Protein AF-A0A2H0L8Y6-F1 (afdb_monomer_lite)

Foldseek 3Di:
DVVVVVVVVVVVVVVVVVVVLVVVLVVLLVVLVVPPDPPLDDPVVVVVVLVVQCPDPDDSVVSVVVVVVSSVVSSVSSPDD

Radius of gyration: 15.86 Å; chains: 1; bounding box: 37×29×42 Å

Secondary structure (DSSP, 8-state):
-HHHHHHHHHHHHHHHHHHHHHHHHHHHHHHHHHH-TT----HHHHHHHHHHHTTSSS-HHHHHHHHHHHHHHHHHHHH--

Sequence (81 aa):
MELNQLRTQIEQLDHQLLTTIEHRFAIAKQIAAIKGKESIYDETREHALLEQWLAHKLDGNFIRALFHLILNESRNLMIRK

pLDDT: mean 87.46, std 10.59, range [52.84, 98.38]

Structure (mmCIF, N/CA/C/O backbone):
data_AF-A0A2H0L8Y6-F1
#
_entry.id   AF-A0A2H0L8Y6-F1
#
loop_
_atom_site.group_PDB
_atom_site.id
_atom_site.type_symbol
_atom_site.label_atom_id
_atom_site.label_alt_id
_atom_site.label_comp_id
_atom_site.label_asym_id
_atom_site.label_entity_id
_atom_site.label_seq_id
_atom_site.pdbx_PDB_ins_code
_atom_site.Cartn_x
_atom_site.Cartn_y
_atom_site.Cartn_z
_atom_site.occupancy
_atom_site.B_iso_or_equiv
_atom_site.auth_seq_id
_atom_site.auth_comp_id
_atom_site.auth_asym_id
_atom_site.auth_atom_id
_atom_site.pdbx_PDB_model_num
ATOM 1 N N . MET A 1 1 ? -20.244 -3.459 23.222 1.00 66.88 1 MET A N 1
ATOM 2 C CA . MET A 1 1 ? -20.843 -4.076 22.019 1.00 66.88 1 MET A CA 1
ATOM 3 C C . MET A 1 1 ? -20.479 -3.272 20.778 1.00 66.88 1 MET A C 1
ATOM 5 O O . MET A 1 1 ? -19.793 -3.811 19.925 1.00 66.88 1 MET A O 1
ATOM 9 N N . GLU A 1 2 ? -20.797 -1.977 20.750 1.00 89.81 2 GLU A N 1
ATOM 10 C CA . GLU A 1 2 ? -20.480 -1.063 19.638 1.00 89.81 2 GLU A CA 1
ATOM 11 C C . GLU A 1 2 ? -18.977 -0.968 19.313 1.00 89.81 2 GLU A C 1
ATOM 13 O O . GLU A 1 2 ? -18.579 -1.148 18.168 1.00 89.81 2 GLU A O 1
ATOM 18 N N . LEU A 1 3 ? -18.115 -0.827 20.330 1.00 95.00 3 LEU A N 1
ATOM 19 C CA . LEU A 1 3 ? -16.657 -0.813 20.135 1.00 95.00 3 LEU A CA 1
ATOM 20 C C . LEU A 1 3 ? -16.130 -2.075 19.433 1.00 95.00 3 LEU A C 1
ATOM 22 O O . LEU A 1 3 ? -15.262 -1.989 18.569 1.00 95.00 3 LEU A O 1
ATOM 26 N N . ASN A 1 4 ? -16.647 -3.251 19.797 1.00 96.06 4 ASN A N 1
ATOM 27 C CA . ASN A 1 4 ? -16.198 -4.507 19.195 1.00 96.06 4 ASN A CA 1
ATOM 28 C C . ASN A 1 4 ? -16.705 -4.641 17.756 1.00 96.06 4 ASN A C 1
ATOM 30 O O . ASN A 1 4 ? -15.971 -5.128 16.910 1.00 96.06 4 ASN A O 1
ATOM 34 N N . GLN A 1 5 ? -17.910 -4.147 17.457 1.00 96.31 5 GLN A N 1
ATOM 35 C CA . GLN A 1 5 ? -18.431 -4.109 16.088 1.00 96.31 5 GLN A CA 1
ATOM 36 C C . GLN A 1 5 ? -17.591 -3.194 15.190 1.00 96.31 5 GLN A C 1
ATOM 38 O O . GLN A 1 5 ? -17.262 -3.582 14.072 1.00 96.31 5 GLN A O 1
ATOM 43 N N . LEU A 1 6 ? -17.196 -2.016 15.683 1.00 97.75 6 LEU A N 1
ATOM 44 C CA . LEU A 1 6 ? -16.306 -1.109 14.952 1.00 97.75 6 LEU A CA 1
ATOM 45 C C . LEU A 1 6 ? -14.924 -1.732 14.721 1.00 97.75 6 LEU A C 1
ATOM 47 O O . LEU A 1 6 ? -14.378 -1.617 13.628 1.00 97.75 6 LEU A O 1
ATOM 51 N N . ARG A 1 7 ? -14.375 -2.444 15.713 1.00 97.38 7 ARG A N 1
ATOM 52 C CA . ARG A 1 7 ? -13.108 -3.177 15.554 1.00 97.38 7 ARG A CA 1
ATOM 53 C C . ARG A 1 7 ? -13.203 -4.264 14.491 1.00 97.38 7 ARG A C 1
ATOM 55 O O . ARG A 1 7 ? -12.345 -4.310 13.623 1.00 97.38 7 ARG A O 1
ATOM 62 N N . THR A 1 8 ? -14.269 -5.060 14.490 1.00 97.62 8 THR A N 1
ATOM 63 C CA . THR A 1 8 ? -14.485 -6.073 13.447 1.00 97.62 8 THR A CA 1
ATOM 64 C C . THR A 1 8 ? -14.614 -5.452 12.055 1.00 97.62 8 THR A C 1
ATOM 66 O O . THR A 1 8 ? -14.126 -6.022 11.085 1.00 97.62 8 THR A O 1
ATOM 69 N N . GLN A 1 9 ? -15.226 -4.270 11.930 1.00 98.00 9 GLN A N 1
ATOM 70 C CA . GLN A 1 9 ? -15.265 -3.555 10.649 1.00 98.00 9 GLN A CA 1
ATOM 71 C C . GLN A 1 9 ? -13.867 -3.106 10.200 1.00 98.00 9 GLN A C 1
ATOM 73 O O . GLN A 1 9 ? -13.538 -3.249 9.026 1.00 98.00 9 GLN A O 1
ATOM 78 N N . ILE A 1 10 ? -13.030 -2.612 11.119 1.00 97.75 10 ILE A N 1
ATOM 79 C CA . ILE A 1 10 ? -11.628 -2.275 10.821 1.00 97.75 10 ILE A CA 1
ATOM 80 C C . ILE A 1 10 ? -10.860 -3.525 10.383 1.00 97.75 10 ILE A C 1
ATOM 82 O O . ILE A 1 10 ? -10.232 -3.503 9.334 1.00 97.75 10 ILE A O 1
ATOM 86 N N . GLU A 1 11 ? -10.983 -4.637 11.109 1.00 98.06 11 GLU A N 1
ATOM 87 C CA . GLU A 1 11 ? -10.321 -5.903 10.761 1.00 98.06 11 GLU A CA 1
ATOM 88 C C . GLU A 1 11 ? -10.709 -6.392 9.355 1.00 98.06 11 GLU A C 1
ATOM 90 O O . GLU A 1 11 ? -9.868 -6.883 8.599 1.00 98.06 11 GLU A O 1
ATOM 95 N N . GLN A 1 12 ? -11.978 -6.226 8.969 1.00 98.19 12 GLN A N 1
ATOM 96 C CA . GLN A 1 12 ? -12.446 -6.546 7.620 1.00 98.19 12 GLN A CA 1
ATOM 97 C C . GLN A 1 12 ? -11.819 -5.632 6.561 1.00 98.19 12 GLN A C 1
ATOM 99 O O . GLN A 1 12 ? -11.398 -6.123 5.512 1.00 98.19 12 GLN A O 1
ATOM 104 N N . LEU A 1 13 ? -11.731 -4.326 6.829 1.00 98.38 13 LEU A N 1
ATOM 105 C CA . LEU A 1 13 ? -11.069 -3.372 5.935 1.00 98.38 13 LEU A CA 1
ATOM 106 C C . LEU A 1 13 ? -9.575 -3.683 5.801 1.00 98.38 13 LEU A C 1
ATOM 108 O O . LEU A 1 13 ? -9.054 -3.693 4.689 1.00 98.38 13 LEU A O 1
ATOM 112 N N . ASP A 1 14 ? -8.903 -4.014 6.898 1.00 98.12 14 ASP A N 1
ATOM 113 C CA . ASP A 1 14 ? -7.486 -4.377 6.902 1.00 98.12 14 ASP A CA 1
ATOM 114 C C . ASP A 1 14 ? -7.234 -5.640 6.070 1.00 98.12 14 ASP A C 1
ATOM 116 O O . ASP A 1 14 ? -6.294 -5.699 5.273 1.00 98.12 14 ASP A O 1
ATOM 120 N N . HIS A 1 15 ? -8.120 -6.634 6.164 1.00 98.00 15 HIS A N 1
ATOM 121 C CA . HIS A 1 15 ? -8.033 -7.832 5.331 1.00 98.00 15 HIS A CA 1
ATOM 122 C C . HIS A 1 15 ? -8.237 -7.527 3.836 1.00 98.00 15 HIS A C 1
ATOM 124 O O . HIS A 1 15 ? -7.531 -8.068 2.976 1.00 98.00 15 HIS A O 1
ATOM 130 N N . GLN A 1 16 ? -9.164 -6.622 3.510 1.00 98.38 16 GLN A N 1
ATOM 131 C CA . GLN A 1 16 ? -9.374 -6.155 2.137 1.00 98.38 16 GLN A CA 1
ATOM 132 C C . GLN A 1 16 ? -8.163 -5.377 1.607 1.00 98.38 16 GLN A C 1
ATOM 134 O O . GLN A 1 16 ? -7.781 -5.560 0.446 1.00 98.38 16 GLN A O 1
ATOM 139 N N . LEU A 1 17 ? -7.529 -4.547 2.443 1.00 97.12 17 LEU A N 1
ATOM 140 C CA . LEU A 1 17 ? -6.302 -3.826 2.100 1.00 97.12 17 LEU A CA 1
ATOM 141 C C . LEU A 1 17 ? -5.175 -4.804 1.761 1.00 97.12 17 LEU A C 1
ATOM 143 O O . LEU A 1 17 ? -4.558 -4.668 0.704 1.00 97.12 17 LEU A O 1
ATOM 147 N N . LEU A 1 18 ? -4.955 -5.820 2.601 1.00 97.44 18 LEU A N 1
ATOM 148 C CA . LEU A 1 18 ? -3.943 -6.853 2.361 1.00 97.44 18 LEU A CA 1
ATOM 149 C C . LEU A 1 18 ? -4.192 -7.587 1.040 1.00 97.44 18 LEU A C 1
ATOM 151 O O . LEU A 1 18 ? -3.314 -7.606 0.180 1.00 97.44 18 LEU A O 1
ATOM 155 N N . THR A 1 19 ? -5.413 -8.080 0.827 1.00 97.56 19 THR A N 1
ATOM 156 C CA . THR A 1 19 ? -5.793 -8.791 -0.408 1.00 97.56 19 THR A CA 1
ATOM 157 C C . THR A 1 19 ? -5.594 -7.917 -1.654 1.00 97.56 19 THR A C 1
ATOM 159 O O . THR A 1 19 ? -5.105 -8.368 -2.693 1.00 97.56 19 THR A O 1
ATOM 162 N N . THR A 1 20 ? -5.935 -6.629 -1.560 1.00 97.62 20 THR A N 1
ATOM 163 C CA . THR A 1 20 ? -5.763 -5.671 -2.662 1.00 97.62 20 THR A CA 1
ATOM 164 C C . THR A 1 20 ? -4.285 -5.438 -2.973 1.00 97.62 20 THR A C 1
ATOM 166 O O . THR A 1 20 ? -3.896 -5.390 -4.143 1.00 97.62 20 THR A O 1
ATOM 169 N N . ILE A 1 21 ? -3.446 -5.314 -1.942 1.00 96.38 21 ILE A N 1
ATOM 170 C CA . ILE A 1 21 ? -1.997 -5.140 -2.092 1.00 96.38 21 ILE A CA 1
ATOM 171 C C . ILE A 1 21 ? -1.361 -6.398 -2.701 1.00 96.38 21 ILE A C 1
ATOM 173 O O . ILE A 1 21 ? -0.562 -6.282 -3.632 1.00 96.38 21 ILE A O 1
ATOM 177 N N . GLU A 1 22 ? -1.754 -7.591 -2.253 1.00 96.00 22 GLU A N 1
ATOM 178 C CA . GLU A 1 22 ? -1.297 -8.865 -2.821 1.00 96.00 22 GLU A CA 1
ATOM 179 C C . GLU A 1 22 ? -1.617 -8.965 -4.316 1.00 96.00 22 GLU A C 1
ATOM 181 O O . GLU A 1 22 ? -0.733 -9.239 -5.134 1.00 96.00 22 GLU A O 1
ATOM 186 N N . HIS A 1 23 ? -2.861 -8.664 -4.698 1.00 97.06 23 HIS A N 1
ATOM 187 C CA . HIS A 1 23 ? -3.273 -8.666 -6.099 1.00 97.06 23 HIS A CA 1
ATOM 188 C C . HIS A 1 23 ? -2.494 -7.633 -6.928 1.00 97.06 23 HIS A C 1
ATOM 190 O O . HIS A 1 23 ? -2.011 -7.936 -8.023 1.00 97.06 23 HIS A O 1
ATOM 196 N N . ARG A 1 24 ? -2.278 -6.428 -6.383 1.00 95.31 24 ARG A N 1
ATOM 197 C CA . ARG A 1 24 ? -1.440 -5.398 -7.015 1.00 95.31 24 ARG A CA 1
ATOM 198 C C . ARG A 1 24 ? -0.019 -5.910 -7.274 1.00 95.31 24 ARG A C 1
ATOM 200 O O . ARG A 1 24 ? 0.544 -5.641 -8.336 1.00 95.31 24 ARG A O 1
ATOM 207 N N . PHE A 1 25 ? 0.570 -6.645 -6.334 1.00 94.12 25 PHE A N 1
ATOM 208 C CA . PHE A 1 25 ? 1.905 -7.225 -6.495 1.00 94.12 25 PHE A CA 1
ATOM 209 C C . PHE A 1 25 ? 1.947 -8.398 -7.477 1.00 94.12 25 PHE A C 1
ATOM 211 O O . PHE A 1 25 ? 2.936 -8.550 -8.197 1.00 94.12 25 PHE A O 1
ATOM 218 N N . ALA A 1 26 ? 0.880 -9.190 -7.583 1.00 93.25 26 ALA A N 1
ATOM 219 C CA . ALA A 1 26 ? 0.766 -10.199 -8.633 1.00 93.25 26 ALA A CA 1
ATOM 220 C C . ALA A 1 26 ? 0.805 -9.552 -10.031 1.00 93.25 26 ALA A C 1
ATOM 222 O O . ALA A 1 26 ? 1.574 -9.986 -10.892 1.00 93.25 26 ALA A O 1
ATOM 223 N N . ILE A 1 27 ? 0.069 -8.452 -10.229 1.00 92.25 27 ILE A N 1
ATOM 224 C CA . ILE A 1 27 ? 0.102 -7.668 -11.476 1.00 92.25 27 ILE A CA 1
ATOM 225 C C . ILE A 1 27 ? 1.497 -7.079 -11.716 1.00 92.25 27 ILE A C 1
ATOM 227 O O . ILE A 1 27 ? 2.012 -7.131 -12.831 1.00 92.25 27 ILE A O 1
ATOM 231 N N . ALA A 1 28 ? 2.153 -6.555 -10.678 1.00 88.75 28 ALA A N 1
ATOM 232 C CA . ALA A 1 28 ? 3.519 -6.050 -10.787 1.00 88.75 28 ALA A CA 1
ATOM 233 C C . ALA A 1 28 ? 4.500 -7.111 -11.327 1.00 88.75 28 ALA A C 1
ATOM 235 O O . ALA A 1 28 ? 5.302 -6.818 -12.215 1.00 88.75 28 ALA A O 1
ATOM 236 N N . LYS A 1 29 ? 4.403 -8.360 -10.859 1.00 88.25 29 LYS A N 1
ATOM 237 C CA . LYS A 1 29 ? 5.218 -9.471 -11.381 1.00 88.25 29 LYS A CA 1
ATOM 238 C C . LYS A 1 29 ? 4.914 -9.780 -12.848 1.00 88.25 29 LYS A C 1
ATOM 240 O O . LYS A 1 29 ? 5.841 -10.001 -13.623 1.00 88.25 29 LYS A O 1
ATOM 245 N N . GLN A 1 30 ? 3.641 -9.746 -13.247 1.00 89.88 30 GLN A N 1
ATOM 246 C CA . GLN A 1 30 ? 3.253 -9.905 -14.655 1.00 89.88 30 GLN A CA 1
ATOM 247 C C . GLN A 1 30 ? 3.851 -8.793 -15.530 1.00 89.88 30 GLN A C 1
ATOM 249 O O . GLN A 1 30 ? 4.391 -9.074 -16.596 1.00 89.88 30 GLN A O 1
ATOM 254 N N . ILE A 1 31 ? 3.832 -7.540 -15.058 1.00 85.69 31 ILE A N 1
ATOM 255 C CA . ILE A 1 31 ? 4.461 -6.407 -15.755 1.00 85.69 31 ILE A CA 1
ATOM 256 C C . ILE A 1 31 ? 5.967 -6.641 -15.925 1.00 85.69 31 ILE A C 1
ATOM 258 O O . ILE A 1 31 ? 6.492 -6.413 -17.014 1.00 85.69 31 ILE A O 1
ATOM 262 N N . ALA A 1 32 ? 6.665 -7.120 -14.891 1.00 84.50 32 ALA A N 1
ATOM 263 C CA . ALA A 1 32 ? 8.094 -7.423 -14.986 1.00 84.50 32 ALA A CA 1
ATOM 264 C C . ALA A 1 32 ? 8.403 -8.546 -15.986 1.00 84.50 32 ALA A C 1
ATOM 266 O O . ALA A 1 32 ? 9.393 -8.459 -16.712 1.00 84.50 32 ALA A O 1
ATOM 267 N N . ALA A 1 33 ? 7.540 -9.563 -16.070 1.00 8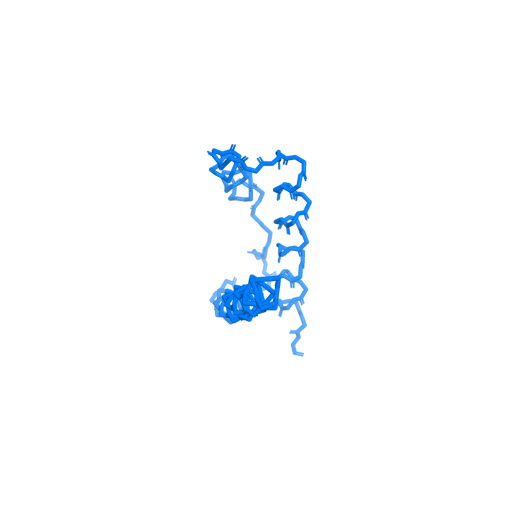4.19 33 ALA A N 1
ATOM 268 C CA . ALA A 1 33 ? 7.669 -10.621 -17.068 1.00 84.19 33 ALA A CA 1
ATOM 269 C C . ALA A 1 33 ? 7.558 -10.084 -18.509 1.00 84.19 33 ALA A C 1
ATOM 271 O O . ALA A 1 33 ? 8.235 -10.596 -19.395 1.00 84.19 33 ALA A O 1
ATOM 272 N N . ILE A 1 34 ? 6.753 -9.036 -18.734 1.00 85.25 34 ILE A N 1
ATOM 273 C CA . ILE A 1 34 ? 6.583 -8.390 -20.048 1.00 85.25 34 ILE A CA 1
ATOM 274 C C . ILE A 1 34 ? 7.738 -7.428 -20.361 1.00 85.25 34 ILE A C 1
ATOM 276 O O . ILE A 1 34 ? 8.272 -7.446 -21.466 1.00 85.25 34 ILE A O 1
ATOM 280 N N . LYS A 1 35 ? 8.114 -6.563 -19.410 1.00 73.94 35 LYS A N 1
ATOM 281 C CA . LYS A 1 35 ? 9.085 -5.477 -19.638 1.00 73.94 35 LYS A CA 1
ATOM 282 C C . LYS A 1 35 ? 10.546 -5.937 -19.698 1.00 73.94 35 LYS A C 1
ATOM 284 O O . LYS A 1 35 ? 11.390 -5.188 -20.184 1.00 73.94 35 LYS A O 1
ATOM 289 N N . GLY A 1 36 ? 10.869 -7.128 -19.189 1.00 65.69 36 GLY A N 1
ATOM 290 C CA . GLY A 1 36 ? 12.263 -7.521 -18.975 1.00 65.69 36 GLY A CA 1
ATOM 291 C C . GLY A 1 36 ? 12.955 -6.652 -17.908 1.00 65.69 36 GLY A C 1
ATOM 292 O O . GLY A 1 36 ? 12.356 -5.760 -17.310 1.00 65.69 36 GLY A O 1
ATOM 293 N N . LYS A 1 37 ? 14.235 -6.923 -17.618 1.00 61.81 37 LYS A N 1
ATOM 294 C CA . LYS A 1 37 ? 14.957 -6.294 -16.489 1.00 61.81 37 LYS A CA 1
ATOM 295 C C . LYS A 1 37 ? 15.304 -4.809 -16.680 1.00 61.81 37 LYS A C 1
ATOM 297 O O . LYS A 1 37 ? 15.672 -4.159 -15.708 1.00 61.81 37 LYS A O 1
ATOM 302 N N . GLU A 1 38 ? 15.203 -4.272 -17.892 1.00 58.78 38 GLU A N 1
ATOM 303 C CA . GLU A 1 38 ? 15.804 -2.976 -18.247 1.00 58.78 38 GLU A CA 1
ATOM 304 C C . GLU A 1 38 ? 14.883 -1.757 -18.035 1.00 58.78 38 GLU A C 1
ATOM 306 O O . GLU A 1 38 ? 15.330 -0.627 -18.188 1.00 58.78 38 GLU A O 1
ATOM 311 N N . SER A 1 39 ? 13.617 -1.939 -17.626 1.00 63.03 39 SER A N 1
ATOM 312 C CA . SER A 1 39 ? 12.662 -0.822 -17.451 1.00 63.03 39 SER A CA 1
ATOM 313 C C . SER A 1 39 ? 11.718 -1.003 -16.248 1.00 63.03 39 SER A C 1
ATOM 315 O O . SER A 1 39 ? 10.492 -0.889 -16.344 1.00 63.03 39 SER A O 1
ATOM 317 N N . ILE A 1 40 ? 12.293 -1.332 -15.086 1.00 66.44 40 ILE A N 1
ATOM 318 C CA . ILE A 1 40 ? 11.539 -1.528 -13.832 1.00 66.44 40 ILE A CA 1
ATOM 319 C C . ILE A 1 40 ? 11.161 -0.186 -13.174 1.00 66.44 40 ILE A C 1
ATOM 321 O O . ILE A 1 40 ? 10.121 -0.104 -12.522 1.00 66.44 40 ILE A O 1
ATOM 325 N N . TYR A 1 41 ? 11.962 0.868 -13.365 1.00 69.88 41 TYR A N 1
ATOM 326 C CA . TYR A 1 41 ? 11.698 2.207 -12.829 1.00 69.88 41 TYR A CA 1
ATOM 327 C C . TYR A 1 41 ? 11.218 3.161 -13.929 1.00 69.88 41 TYR A C 1
ATOM 329 O O . TYR A 1 41 ? 11.827 3.244 -14.993 1.00 69.88 41 TYR A O 1
ATOM 337 N N . ASP A 1 42 ? 10.119 3.864 -13.658 1.00 76.44 42 ASP A N 1
ATOM 338 C CA . ASP A 1 42 ? 9.492 4.839 -14.552 1.00 76.44 42 ASP A CA 1
ATOM 339 C C . ASP A 1 42 ? 9.067 6.050 -13.713 1.00 76.44 42 ASP A C 1
ATOM 341 O O . ASP A 1 42 ? 7.984 6.084 -13.125 1.00 76.44 42 ASP A O 1
ATOM 345 N N . GLU A 1 43 ? 9.980 7.014 -13.598 1.00 76.31 43 GLU A N 1
ATOM 346 C CA . GLU A 1 43 ? 9.819 8.204 -12.759 1.00 76.31 43 GLU A CA 1
ATOM 347 C C . GLU A 1 43 ? 8.625 9.059 -13.189 1.00 76.31 43 GLU A C 1
ATOM 349 O O . GLU A 1 43 ? 7.858 9.531 -12.349 1.00 76.31 43 GLU A O 1
ATOM 354 N N . THR A 1 44 ? 8.417 9.207 -14.500 1.00 80.81 44 THR A N 1
ATOM 355 C CA . THR A 1 44 ? 7.288 9.961 -15.055 1.00 80.81 44 THR A CA 1
ATOM 356 C C . THR A 1 44 ? 5.963 9.346 -14.621 1.00 80.81 44 THR A C 1
ATOM 358 O O . THR A 1 44 ? 5.049 10.060 -14.200 1.00 80.81 44 THR A O 1
ATOM 361 N N . ARG A 1 45 ? 5.862 8.013 -14.658 1.00 81.00 45 ARG A N 1
ATOM 362 C CA . ARG A 1 45 ? 4.681 7.298 -14.177 1.00 81.00 45 ARG A CA 1
ATOM 363 C C . ARG A 1 45 ? 4.503 7.412 -12.663 1.00 81.00 45 ARG A C 1
ATOM 365 O O . ARG A 1 45 ? 3.374 7.615 -12.223 1.00 81.00 45 ARG A O 1
ATOM 372 N N . GLU A 1 46 ? 5.562 7.262 -11.865 1.00 82.56 46 GLU A N 1
ATOM 373 C CA . GLU A 1 46 ? 5.459 7.380 -10.399 1.00 82.56 46 GLU A CA 1
ATOM 374 C C . GLU A 1 46 ? 5.003 8.793 -9.986 1.00 82.56 46 GLU A C 1
ATOM 376 O O . GLU A 1 46 ? 4.125 8.925 -9.131 1.00 82.56 46 GLU A O 1
ATOM 381 N N . HIS A 1 47 ? 5.505 9.840 -10.649 1.00 81.94 47 HIS A N 1
ATOM 382 C CA . HIS A 1 47 ? 5.104 11.222 -10.381 1.00 81.94 47 HIS A CA 1
ATOM 383 C C . HIS A 1 47 ? 3.642 11.497 -10.766 1.00 81.94 47 HIS A C 1
ATOM 385 O O . HIS A 1 47 ? 2.886 12.055 -9.973 1.00 81.94 47 HIS A O 1
ATOM 391 N N . ALA A 1 48 ? 3.204 11.034 -11.943 1.00 85.56 48 ALA A N 1
ATOM 392 C CA . ALA A 1 48 ? 1.816 11.193 -12.384 1.00 85.56 48 ALA A CA 1
ATOM 393 C C . ALA A 1 48 ? 0.813 10.483 -11.456 1.00 85.56 48 ALA A C 1
ATOM 395 O O . ALA A 1 48 ? -0.281 10.990 -11.212 1.00 85.56 48 ALA A O 1
ATOM 396 N N . LEU A 1 49 ? 1.185 9.316 -10.921 1.00 86.06 49 LEU A N 1
ATOM 397 C CA . LEU A 1 49 ? 0.362 8.585 -9.959 1.00 86.06 49 LEU A CA 1
ATOM 398 C C . LEU A 1 49 ? 0.269 9.307 -8.609 1.00 86.06 49 LEU A C 1
ATOM 400 O O . LEU A 1 49 ? -0.814 9.368 -8.032 1.00 86.06 49 LEU A O 1
ATOM 404 N N . LEU A 1 50 ? 1.373 9.885 -8.124 1.00 83.88 50 LEU A N 1
ATOM 405 C CA . LEU A 1 50 ? 1.384 10.653 -6.877 1.00 83.88 50 LEU A CA 1
ATOM 406 C C . LEU A 1 50 ? 0.424 11.844 -6.930 1.00 83.88 50 LEU A C 1
ATOM 408 O O . LEU A 1 50 ? -0.362 12.016 -6.003 1.00 83.88 50 LEU A O 1
ATOM 412 N N . GLU A 1 51 ? 0.428 12.613 -8.019 1.00 86.12 51 GLU A N 1
ATOM 413 C CA . GLU A 1 51 ? -0.495 13.743 -8.190 1.00 86.12 51 GLU A CA 1
ATOM 414 C C . GLU A 1 51 ? -1.967 13.299 -8.170 1.00 86.12 51 GLU A C 1
ATOM 416 O O . GLU A 1 51 ? -2.807 13.944 -7.545 1.00 86.12 51 GLU A O 1
ATOM 421 N N . GLN A 1 52 ? -2.286 12.146 -8.771 1.00 86.94 52 GLN A N 1
ATOM 422 C CA . GLN A 1 52 ? -3.637 11.576 -8.705 1.00 86.94 52 GLN A CA 1
ATOM 423 C C . GLN A 1 52 ? -4.013 11.149 -7.284 1.00 86.94 52 GLN A C 1
ATOM 425 O O . GLN A 1 52 ? -5.147 11.360 -6.853 1.00 86.94 52 GLN A O 1
ATOM 430 N N . TRP A 1 53 ? -3.079 10.557 -6.538 1.00 87.19 53 TRP A N 1
ATOM 431 C CA . TRP A 1 53 ? -3.357 10.105 -5.178 1.00 87.19 53 TRP A CA 1
ATOM 432 C C . TRP A 1 53 ? -3.534 11.263 -4.201 1.00 87.19 53 TRP A C 1
ATOM 434 O O . TRP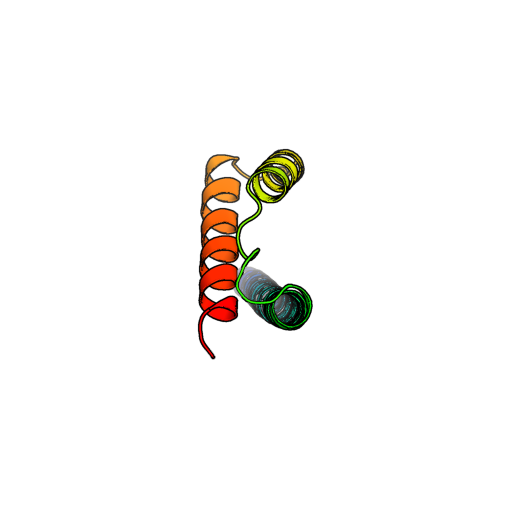 A 1 53 ? -4.364 11.167 -3.302 1.00 87.19 53 TRP A O 1
ATOM 444 N N . LEU A 1 54 ? -2.828 12.376 -4.393 1.00 86.88 54 LEU A N 1
ATOM 445 C CA . LEU A 1 54 ? -2.960 13.568 -3.550 1.00 86.88 54 LEU A CA 1
ATOM 446 C C . LEU A 1 54 ? -4.336 14.247 -3.650 1.00 86.88 54 LEU A C 1
ATOM 448 O O . LEU A 1 5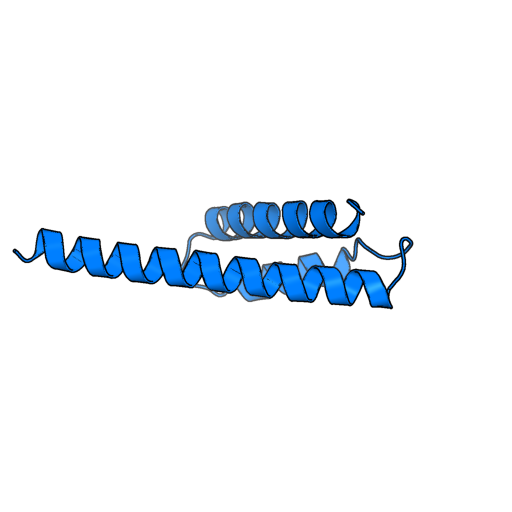4 ? -4.653 15.087 -2.814 1.00 86.88 54 LEU A O 1
ATOM 452 N N . ALA A 1 55 ? -5.183 13.850 -4.605 1.00 86.00 55 ALA A N 1
ATOM 453 C CA . ALA A 1 55 ? -6.586 14.256 -4.648 1.00 86.00 55 ALA A CA 1
ATOM 454 C C . ALA A 1 55 ? -7.464 13.565 -3.578 1.00 86.00 55 ALA A C 1
ATOM 456 O O . ALA A 1 55 ? -8.627 13.937 -3.396 1.00 86.00 55 ALA A O 1
ATOM 457 N N . HIS A 1 56 ? -6.950 12.553 -2.866 1.00 89.31 56 HIS A N 1
ATOM 458 C CA . HIS A 1 56 ? -7.671 11.909 -1.767 1.00 89.31 56 HIS A CA 1
ATOM 459 C C . HIS A 1 56 ? -7.742 12.792 -0.512 1.00 89.31 56 HIS A C 1
ATOM 461 O O . HIS A 1 56 ? -6.897 13.639 -0.261 1.00 89.31 56 HIS A O 1
ATOM 467 N N . LYS A 1 57 ? -8.745 12.530 0.340 1.00 92.06 57 LYS A N 1
ATOM 468 C CA . LYS A 1 57 ? -8.972 13.254 1.610 1.00 92.06 57 LYS A CA 1
ATOM 469 C C . LYS A 1 57 ? -7.949 12.945 2.715 1.00 92.06 57 LYS A C 1
ATOM 471 O O . LYS A 1 57 ? -8.081 13.472 3.816 1.00 92.06 57 LYS A O 1
ATOM 476 N N . LEU A 1 58 ? -7.010 12.035 2.467 1.00 91.88 58 LEU A N 1
ATOM 477 C CA . LEU A 1 58 ? -5.983 11.668 3.438 1.00 91.88 58 LEU A CA 1
ATOM 478 C C . LEU A 1 58 ? -4.857 12.703 3.427 1.00 91.88 58 LEU A C 1
ATOM 480 O O . LEU A 1 58 ? -4.669 13.420 2.448 1.00 91.88 58 LEU A O 1
ATOM 484 N N . ASP A 1 59 ? -4.092 12.752 4.514 1.00 94.06 59 ASP A N 1
ATOM 485 C CA . ASP A 1 59 ? -2.911 13.606 4.582 1.00 94.06 59 ASP A CA 1
ATOM 486 C C . ASP A 1 59 ? -1.923 13.271 3.451 1.00 94.06 59 ASP A C 1
ATOM 488 O O . ASP A 1 59 ? -1.604 12.107 3.190 1.00 94.06 59 ASP A O 1
ATOM 492 N N . GLY A 1 60 ? -1.422 14.308 2.780 1.00 91.19 60 GLY A N 1
ATOM 493 C CA . GLY A 1 60 ? -0.543 14.142 1.628 1.00 91.19 60 GLY A CA 1
ATOM 494 C C . GLY A 1 60 ? 0.784 13.465 1.975 1.00 91.19 60 GLY A C 1
ATOM 495 O O . GLY A 1 60 ? 1.302 12.693 1.167 1.00 91.19 60 GLY A O 1
ATOM 496 N N . ASN A 1 61 ? 1.325 13.694 3.177 1.00 93.00 61 ASN A N 1
ATOM 497 C CA . ASN A 1 61 ? 2.556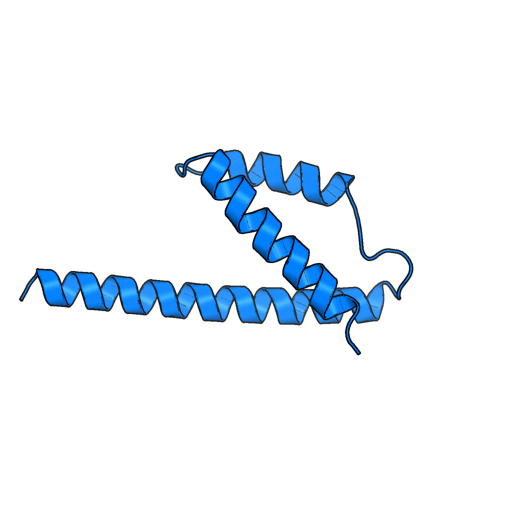 13.032 3.612 1.00 93.00 61 ASN A CA 1
ATOM 498 C C . ASN A 1 61 ? 2.301 11.552 3.901 1.00 93.00 61 ASN A C 1
ATOM 500 O O . ASN A 1 61 ? 3.117 10.712 3.520 1.00 93.00 61 ASN A O 1
ATOM 504 N N . PHE A 1 62 ? 1.151 11.222 4.497 1.00 94.38 62 PHE A N 1
ATOM 505 C CA . PHE A 1 62 ? 0.724 9.835 4.677 1.00 94.38 62 PHE A CA 1
ATOM 506 C C . PHE A 1 62 ? 0.590 9.102 3.335 1.00 94.38 62 PHE A C 1
ATOM 508 O O . PHE A 1 62 ? 1.157 8.022 3.172 1.00 94.38 62 PHE A O 1
ATOM 515 N N . ILE A 1 63 ? -0.086 9.706 2.349 1.00 92.88 63 ILE A N 1
ATOM 516 C CA . ILE A 1 63 ? -0.232 9.139 0.997 1.00 92.88 63 ILE A CA 1
ATOM 517 C C . ILE A 1 63 ? 1.144 8.889 0.373 1.00 92.88 63 ILE A C 1
ATOM 519 O O . ILE A 1 63 ? 1.419 7.783 -0.094 1.00 92.88 63 ILE A O 1
ATOM 523 N N . ARG A 1 64 ? 2.029 9.894 0.398 1.00 90.69 64 ARG A N 1
ATOM 524 C CA . ARG A 1 64 ? 3.391 9.773 -0.143 1.00 90.69 64 ARG A CA 1
ATOM 525 C C . ARG A 1 64 ? 4.147 8.626 0.523 1.00 90.69 64 ARG A C 1
ATOM 527 O O . ARG A 1 64 ? 4.696 7.785 -0.182 1.00 90.69 64 ARG A O 1
ATOM 534 N N . ALA A 1 65 ? 4.149 8.561 1.854 1.00 94.06 65 ALA A N 1
ATOM 535 C CA . ALA A 1 65 ? 4.857 7.524 2.599 1.00 94.06 65 ALA A CA 1
ATOM 536 C C . ALA A 1 65 ? 4.321 6.118 2.286 1.00 94.06 65 ALA A C 1
ATOM 538 O O . ALA A 1 65 ? 5.099 5.214 1.971 1.00 94.06 65 ALA A O 1
ATOM 539 N N . LEU A 1 66 ? 2.996 5.945 2.312 1.00 94.31 66 LEU A N 1
ATOM 540 C CA . LEU A 1 66 ? 2.345 4.665 2.046 1.00 94.31 66 LEU A CA 1
ATOM 541 C C . LEU A 1 66 ? 2.637 4.172 0.626 1.00 94.31 66 LEU A C 1
ATOM 543 O O . LEU A 1 66 ? 3.073 3.036 0.431 1.00 94.31 66 LEU A O 1
ATOM 547 N N . PHE A 1 67 ? 2.427 5.019 -0.380 1.00 92.19 67 PHE A N 1
ATOM 548 C CA . PHE A 1 67 ? 2.612 4.591 -1.760 1.00 92.19 67 PHE A CA 1
ATOM 549 C C . PHE A 1 67 ? 4.083 4.454 -2.152 1.00 92.19 67 PHE A C 1
ATOM 551 O O . PHE A 1 67 ? 4.395 3.561 -2.939 1.00 92.19 67 PHE A O 1
ATOM 558 N N . HIS A 1 68 ? 5.004 5.229 -1.566 1.00 91.31 68 HIS A N 1
ATOM 559 C CA . HIS A 1 68 ? 6.436 4.957 -1.725 1.00 91.31 68 HIS A CA 1
ATOM 560 C C . HIS A 1 68 ? 6.813 3.577 -1.185 1.00 91.31 68 HIS A C 1
ATOM 562 O O . HIS A 1 68 ? 7.555 2.856 -1.852 1.00 91.31 68 HIS A O 1
ATOM 568 N N . LEU A 1 69 ? 6.282 3.177 -0.024 1.00 93.94 69 LEU A N 1
ATOM 569 C CA . LEU A 1 69 ? 6.519 1.844 0.531 1.00 93.94 69 LEU A CA 1
ATOM 570 C C . LEU A 1 69 ? 6.015 0.748 -0.422 1.00 93.94 69 LEU A C 1
ATOM 572 O O . LEU A 1 69 ? 6.755 -0.179 -0.751 1.00 93.94 69 LEU A O 1
ATOM 576 N N . ILE A 1 70 ? 4.788 0.894 -0.927 1.00 93.44 70 ILE A N 1
ATOM 577 C CA . ILE A 1 70 ? 4.175 -0.057 -1.865 1.00 93.44 70 ILE A CA 1
ATOM 578 C C . ILE A 1 70 ? 4.967 -0.134 -3.181 1.00 93.44 70 ILE A C 1
ATOM 580 O O . ILE A 1 70 ? 5.185 -1.225 -3.710 1.00 93.44 70 ILE A O 1
ATOM 584 N N . LEU A 1 71 ? 5.394 1.001 -3.741 1.00 89.62 71 LEU A N 1
ATOM 585 C CA . LEU A 1 71 ? 6.175 1.039 -4.982 1.00 89.62 71 LEU A CA 1
ATOM 586 C C . LEU A 1 71 ? 7.561 0.418 -4.794 1.00 89.62 71 LEU A C 1
ATOM 588 O O . LEU A 1 71 ? 7.978 -0.386 -5.626 1.00 89.62 71 LEU A O 1
ATOM 592 N N . ASN A 1 72 ? 8.241 0.720 -3.687 1.00 90.00 72 ASN A N 1
ATOM 593 C CA . ASN A 1 72 ? 9.535 0.124 -3.363 1.00 90.00 72 ASN A CA 1
ATOM 594 C C . ASN A 1 72 ? 9.438 -1.402 -3.246 1.00 90.00 72 ASN A C 1
ATOM 596 O O . ASN A 1 72 ? 10.236 -2.111 -3.860 1.00 90.00 7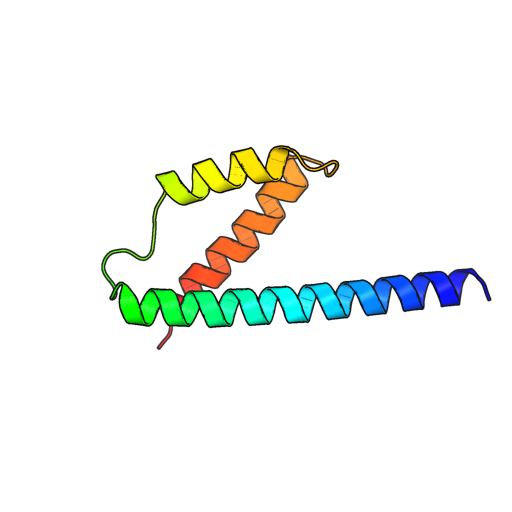2 ASN A O 1
ATOM 600 N N . GLU A 1 73 ? 8.433 -1.920 -2.535 1.00 91.38 73 GLU A N 1
ATOM 601 C CA . GLU A 1 73 ? 8.255 -3.370 -2.410 1.00 91.38 73 GLU A CA 1
ATOM 602 C C . GLU A 1 73 ? 7.888 -4.019 -3.746 1.00 91.38 73 GLU A C 1
ATOM 604 O O . GLU A 1 73 ? 8.424 -5.063 -4.116 1.00 91.38 73 GLU A O 1
ATOM 609 N N . SER A 1 74 ? 7.063 -3.341 -4.545 1.00 88.81 74 SER A N 1
ATOM 610 C CA . SER A 1 74 ? 6.772 -3.759 -5.911 1.00 88.81 74 SER A CA 1
ATOM 611 C C . SER A 1 74 ? 8.052 -3.914 -6.738 1.00 88.81 74 SER A C 1
ATOM 613 O O . SER A 1 74 ? 8.197 -4.919 -7.427 1.00 88.81 74 SER A O 1
ATOM 615 N N . ARG A 1 75 ? 8.996 -2.966 -6.660 1.00 85.44 75 ARG A N 1
ATOM 616 C CA . ARG A 1 75 ? 10.286 -3.051 -7.367 1.00 85.44 75 ARG A CA 1
ATOM 617 C C . ARG A 1 75 ? 11.140 -4.211 -6.847 1.00 85.44 75 ARG A C 1
ATOM 619 O O . ARG A 1 75 ? 11.689 -4.959 -7.654 1.00 85.44 75 ARG A O 1
ATOM 626 N N . ASN A 1 76 ? 11.195 -4.420 -5.529 1.00 86.69 76 ASN A N 1
ATOM 627 C CA . ASN A 1 76 ? 11.910 -5.553 -4.925 1.00 86.69 76 ASN A CA 1
ATOM 628 C C . ASN A 1 76 ? 11.399 -6.899 -5.460 1.00 86.69 76 ASN A C 1
ATOM 630 O O . ASN A 1 76 ? 12.195 -7.763 -5.833 1.00 86.69 76 ASN A O 1
ATOM 634 N N . LEU A 1 77 ? 10.076 -7.060 -5.541 1.00 84.31 77 LEU A N 1
ATOM 635 C CA . LEU A 1 77 ? 9.430 -8.272 -6.049 1.00 84.31 77 LEU A CA 1
ATOM 636 C C . LEU A 1 77 ? 9.657 -8.505 -7.544 1.00 84.31 77 LEU A C 1
ATOM 638 O O . LEU A 1 77 ? 9.647 -9.652 -7.977 1.00 84.31 77 LEU A O 1
ATOM 642 N N . MET A 1 78 ? 9.852 -7.447 -8.333 1.00 79.69 78 MET A N 1
ATOM 643 C CA . MET A 1 78 ? 10.179 -7.566 -9.758 1.00 79.69 78 MET A CA 1
ATOM 644 C C . MET A 1 78 ? 11.644 -7.973 -9.996 1.00 79.69 78 MET A C 1
ATOM 646 O O . MET A 1 78 ? 11.962 -8.546 -11.037 1.00 79.69 78 MET A O 1
ATOM 650 N N . ILE A 1 79 ? 12.542 -7.674 -9.050 1.00 74.19 79 ILE A N 1
ATOM 651 C CA . ILE A 1 79 ? 13.979 -7.983 -9.145 1.00 74.19 79 ILE A CA 1
ATOM 652 C C . ILE A 1 79 ? 14.2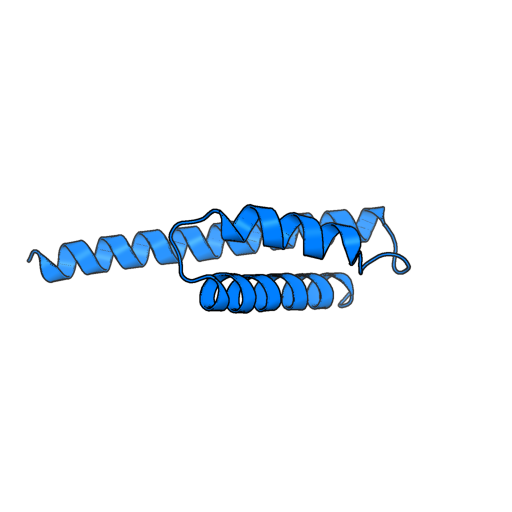91 -9.389 -8.611 1.00 74.19 79 ILE A C 1
ATOM 654 O O . ILE A 1 79 ? 15.149 -10.083 -9.169 1.00 74.19 79 ILE A O 1
ATOM 658 N N . ARG A 1 80 ? 13.617 -9.812 -7.533 1.00 63.03 80 ARG A N 1
ATOM 659 C CA . ARG A 1 80 ? 13.783 -11.140 -6.924 1.00 63.03 80 ARG A CA 1
ATOM 660 C C . ARG A 1 80 ? 13.149 -12.206 -7.831 1.00 63.03 80 ARG A C 1
ATOM 662 O O . ARG A 1 80 ? 11.943 -12.178 -8.053 1.00 63.03 80 ARG A O 1
ATOM 669 N N . LYS A 1 81 ? 13.982 -13.102 -8.372 1.00 52.84 81 LYS A N 1
ATOM 670 C CA . LYS A 1 81 ? 13.558 -14.294 -9.124 1.00 52.84 81 LYS A CA 1
ATOM 671 C C . LYS A 1 81 ? 13.108 -15.398 -8.180 1.00 52.84 81 LYS A C 1
ATOM 673 O O . LYS A 1 81 ? 13.816 -15.593 -7.168 1.00 52.84 81 LYS A O 1
#